Protein AF-A0A399ZEJ9-F1 (afdb_monomer)

pLDDT: mean 76.46, std 18.66, range [34.25, 94.81]

Structure (mmCIF, N/CA/C/O backbone):
data_AF-A0A399ZEJ9-F1
#
_entry.id   AF-A0A399ZEJ9-F1
#
loop_
_atom_site.group_PDB
_atom_site.id
_atom_site.type_symbol
_atom_site.label_atom_id
_atom_site.label_alt_id
_atom_site.label_comp_id
_atom_site.label_asym_id
_atom_site.label_entity_id
_atom_site.label_seq_id
_atom_site.pdbx_PDB_ins_code
_atom_site.Cartn_x
_atom_site.Cartn_y
_atom_site.Cartn_z
_atom_site.occupancy
_atom_site.B_iso_or_equiv
_atom_site.auth_seq_id
_atom_site.auth_comp_id
_atom_site.auth_asym_id
_atom_site.auth_atom_id
_atom_site.pdbx_PDB_model_num
ATOM 1 N N . MET A 1 1 ? 8.200 -12.804 -40.897 1.00 39.16 1 MET A N 1
ATOM 2 C CA . MET A 1 1 ? 7.751 -12.004 -39.734 1.00 39.16 1 MET A CA 1
ATOM 3 C C . MET A 1 1 ? 8.317 -12.652 -38.481 1.00 39.16 1 MET A C 1
ATOM 5 O O . MET A 1 1 ? 8.242 -13.875 -38.416 1.00 39.16 1 MET A O 1
ATOM 9 N N . PRO A 1 2 ? 8.940 -11.910 -37.550 1.00 34.25 2 PRO A N 1
ATOM 10 C CA . PRO A 1 2 ? 9.526 -12.513 -36.358 1.00 34.25 2 PRO A CA 1
ATOM 11 C C . PRO A 1 2 ? 8.418 -13.048 -35.446 1.00 34.25 2 PRO A C 1
ATOM 13 O O . PRO A 1 2 ? 7.500 -12.324 -35.068 1.00 34.25 2 PRO A O 1
ATOM 16 N N . THR A 1 3 ? 8.491 -14.336 -35.131 1.00 42.19 3 THR A N 1
ATOM 17 C CA . THR A 1 3 ? 7.606 -15.007 -34.180 1.00 42.19 3 THR A CA 1
ATOM 18 C C . THR A 1 3 ? 8.248 -14.919 -32.803 1.00 42.19 3 THR A C 1
ATOM 20 O O . THR A 1 3 ? 9.348 -15.427 -32.611 1.00 42.19 3 THR A O 1
ATOM 23 N N . ILE A 1 4 ? 7.578 -14.277 -31.847 1.00 43.81 4 ILE A N 1
ATOM 24 C CA . ILE A 1 4 ? 8.002 -14.300 -30.445 1.00 43.81 4 ILE A CA 1
ATOM 25 C C . ILE A 1 4 ? 7.296 -15.484 -29.787 1.00 43.81 4 ILE A C 1
ATOM 27 O O . ILE A 1 4 ? 6.072 -15.489 -29.667 1.00 43.81 4 ILE A O 1
ATOM 31 N N . ILE A 1 5 ? 8.067 -16.502 -29.406 1.00 47.72 5 ILE A N 1
ATOM 32 C CA . ILE A 1 5 ? 7.586 -17.639 -28.619 1.00 47.72 5 ILE A CA 1
ATOM 33 C C . ILE A 1 5 ? 7.962 -17.346 -27.169 1.00 47.72 5 ILE A C 1
ATOM 35 O O . ILE A 1 5 ? 9.141 -17.331 -26.829 1.00 47.72 5 ILE A O 1
ATOM 39 N N . VAL A 1 6 ? 6.967 -17.074 -26.326 1.00 47.78 6 VAL A N 1
ATOM 40 C CA . VAL A 1 6 ? 7.174 -16.963 -24.878 1.00 47.78 6 VAL A CA 1
ATOM 41 C C . VAL A 1 6 ? 7.031 -18.368 -24.301 1.00 47.78 6 VAL A C 1
ATOM 43 O O . VAL A 1 6 ? 5.930 -18.915 -24.283 1.00 47.78 6 VAL A O 1
ATOM 46 N N . ILE A 1 7 ? 8.150 -18.968 -23.897 1.00 46.25 7 ILE A N 1
ATOM 47 C CA . ILE A 1 7 ? 8.187 -20.221 -23.138 1.00 46.25 7 ILE A CA 1
ATOM 48 C C . ILE A 1 7 ? 8.584 -19.822 -21.722 1.00 46.25 7 ILE A C 1
ATOM 50 O O . ILE A 1 7 ? 9.682 -19.314 -21.524 1.00 46.25 7 ILE A O 1
ATOM 54 N N . ASP A 1 8 ? 7.664 -19.981 -20.777 1.00 45.16 8 ASP A N 1
ATOM 55 C CA . ASP A 1 8 ? 7.958 -19.867 -19.352 1.00 45.16 8 ASP A CA 1
ATOM 56 C C . ASP A 1 8 ? 8.087 -21.291 -18.805 1.00 45.16 8 ASP A C 1
ATOM 58 O O . ASP A 1 8 ? 7.106 -22.025 -18.695 1.00 45.16 8 ASP A O 1
ATOM 62 N N . ASP A 1 9 ? 9.324 -21.698 -18.560 1.00 47.22 9 ASP A N 1
ATOM 63 C CA . ASP A 1 9 ? 9.745 -22.983 -18.010 1.00 47.22 9 ASP A CA 1
ATOM 64 C C . ASP A 1 9 ? 9.747 -22.998 -16.470 1.00 47.22 9 ASP A C 1
ATOM 66 O O . ASP A 1 9 ? 10.005 -24.034 -15.861 1.00 47.22 9 ASP A O 1
ATOM 70 N N . SER A 1 10 ? 9.393 -21.881 -15.822 1.00 45.44 10 SER A N 1
ATOM 71 C CA . SER A 1 10 ? 9.299 -21.779 -14.359 1.00 45.44 10 SER A CA 1
ATOM 72 C C . SER A 1 10 ? 7.940 -22.205 -13.790 1.00 45.44 10 SER A C 1
ATOM 74 O O . SER A 1 10 ? 7.726 -22.174 -12.574 1.00 45.44 10 SER A O 1
ATOM 76 N N . ILE A 1 11 ? 7.006 -22.609 -14.656 1.00 47.06 11 ILE A N 1
ATOM 77 C CA . ILE A 1 11 ? 5.653 -22.994 -14.275 1.00 47.06 11 ILE A CA 1
ATOM 78 C C . ILE A 1 11 ? 5.443 -24.478 -14.582 1.00 47.06 11 ILE A C 1
ATOM 80 O O . ILE A 1 11 ? 5.422 -24.877 -15.741 1.00 47.06 11 ILE A O 1
ATOM 84 N N . ASP A 1 12 ? 5.150 -25.273 -13.554 1.00 44.03 12 ASP A N 1
ATOM 85 C CA . ASP A 1 12 ? 4.599 -26.641 -13.645 1.00 44.03 12 ASP A CA 1
ATOM 86 C C . ASP A 1 12 ? 3.169 -26.671 -14.250 1.00 44.03 12 ASP A C 1
ATOM 88 O O . ASP A 1 12 ? 2.312 -27.483 -13.898 1.00 44.03 12 ASP A O 1
ATOM 92 N N . LEU A 1 13 ? 2.854 -25.747 -15.159 1.00 44.19 13 LEU A N 1
ATOM 93 C CA . LEU A 1 13 ? 1.666 -25.820 -15.989 1.00 44.19 13 LEU A CA 1
ATOM 94 C C . LEU A 1 13 ? 2.072 -26.538 -17.275 1.00 44.19 13 LEU A C 1
ATOM 96 O O . LEU A 1 13 ? 2.978 -26.068 -17.963 1.00 44.19 13 LEU A O 1
ATOM 100 N N . PRO A 1 14 ? 1.408 -27.648 -17.649 1.00 43.16 14 PRO A N 1
ATOM 101 C CA . PRO A 1 14 ? 1.679 -28.285 -18.926 1.00 43.16 14 PRO A CA 1
ATOM 102 C C . PRO A 1 14 ? 1.498 -27.223 -20.009 1.00 43.16 14 PRO A C 1
ATOM 104 O O . PRO A 1 14 ? 0.416 -26.636 -20.100 1.00 43.16 14 PRO A O 1
ATOM 107 N N . VAL A 1 15 ? 2.555 -26.949 -20.781 1.00 49.31 15 VAL A N 1
ATOM 108 C CA . VAL A 1 15 ? 2.549 -25.989 -21.892 1.00 49.31 15 VAL A CA 1
ATOM 109 C C . VAL A 1 15 ? 1.442 -26.403 -22.859 1.00 49.31 15 VAL A C 1
ATOM 111 O O . VAL A 1 15 ? 1.625 -27.253 -23.726 1.00 49.31 15 VAL A O 1
ATOM 114 N N . LYS A 1 16 ? 0.242 -25.855 -22.659 1.00 47.72 16 LYS A N 1
ATOM 115 C CA . LYS A 1 16 ? -0.967 -26.247 -23.392 1.00 47.72 16 LYS A CA 1
ATOM 116 C C . LYS A 1 16 ? -1.346 -25.256 -24.481 1.00 47.72 16 LYS A C 1
ATOM 118 O O . LYS A 1 16 ? -2.275 -25.538 -25.233 1.00 47.72 16 LYS A O 1
ATOM 123 N N . GLN A 1 17 ? -0.659 -24.118 -24.610 1.00 50.28 17 GLN A N 1
ATOM 124 C CA . GLN A 1 17 ? -1.058 -23.128 -25.605 1.00 50.28 17 GLN A CA 1
ATOM 125 C C . GLN A 1 17 ? 0.110 -22.324 -26.174 1.00 50.28 17 GLN A C 1
ATOM 127 O O . GLN A 1 17 ? 0.647 -21.424 -25.540 1.00 50.28 17 GLN A O 1
ATOM 132 N N . ILE A 1 18 ? 0.459 -22.626 -27.426 1.00 55.00 18 ILE A N 1
ATOM 133 C CA . ILE A 1 18 ? 1.266 -21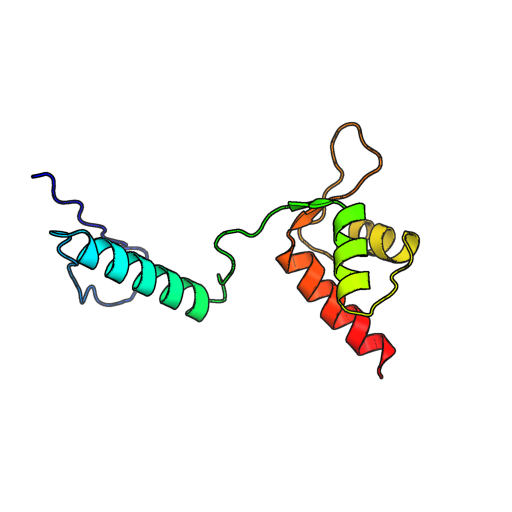.741 -28.266 1.00 55.00 18 ILE A CA 1
ATOM 134 C C . ILE A 1 18 ? 0.340 -20.619 -28.739 1.00 55.00 18 ILE A C 1
ATOM 136 O O . ILE A 1 18 ? -0.559 -20.859 -29.551 1.00 55.00 18 ILE A O 1
ATOM 140 N N . LEU A 1 19 ? 0.538 -19.397 -28.242 1.00 56.81 19 LEU A N 1
ATOM 141 C CA . LEU A 1 19 ? -0.233 -18.244 -28.698 1.00 56.81 19 LEU A CA 1
ATOM 142 C C . LEU A 1 19 ? 0.431 -17.647 -29.948 1.00 56.81 19 LEU A C 1
ATOM 144 O O . LEU A 1 19 ? 1.501 -17.048 -29.873 1.00 56.81 19 LEU A O 1
ATOM 148 N N . LYS A 1 20 ? -0.190 -17.828 -31.117 1.00 61.22 20 LYS A N 1
ATOM 149 C CA . LYS A 1 20 ? 0.261 -17.194 -32.365 1.00 61.22 20 LYS A CA 1
ATOM 150 C C . LYS A 1 20 ? -0.306 -15.779 -32.440 1.00 61.22 20 LYS A C 1
ATOM 152 O O . LYS A 1 20 ? -1.516 -15.610 -32.554 1.00 61.22 20 LYS A O 1
ATOM 157 N N . ILE A 1 21 ? 0.566 -14.777 -32.379 1.00 64.12 21 ILE A N 1
ATOM 158 C CA . ILE A 1 21 ? 0.189 -13.363 -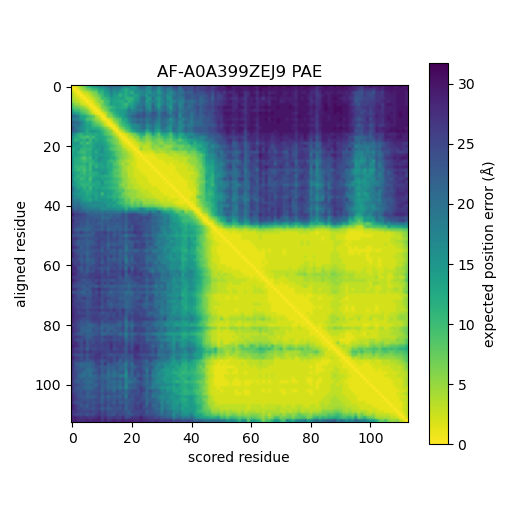32.457 1.00 64.12 21 ILE A CA 1
ATOM 159 C C . ILE A 1 21 ? 0.292 -12.920 -33.915 1.00 64.12 21 ILE A C 1
ATOM 161 O O . ILE A 1 21 ? 1.384 -12.629 -34.396 1.00 64.12 21 ILE A O 1
ATOM 165 N N . ASN A 1 22 ? -0.839 -12.883 -34.620 1.00 74.00 22 ASN A N 1
ATOM 166 C CA . ASN A 1 22 ? -0.881 -12.512 -36.040 1.00 74.00 22 ASN A CA 1
ATOM 167 C C . ASN A 1 22 ? -1.691 -11.233 -36.294 1.00 74.00 22 ASN A C 1
ATOM 169 O O . ASN A 1 22 ? -1.756 -10.753 -37.424 1.00 74.00 22 ASN A O 1
ATOM 173 N N . SER A 1 23 ? -2.328 -10.682 -35.261 1.00 74.00 23 SER A N 1
ATOM 174 C CA . SER A 1 23 ? -3.186 -9.507 -35.359 1.00 74.00 23 SER A CA 1
ATOM 175 C C . SER A 1 23 ? -3.195 -8.690 -34.064 1.00 74.00 23 SER A C 1
ATOM 177 O O . SER A 1 23 ? -2.859 -9.185 -32.987 1.00 74.00 23 SER A O 1
ATOM 179 N N . ALA A 1 24 ? -3.658 -7.439 -34.147 1.00 72.81 24 ALA A N 1
ATOM 180 C CA . ALA A 1 24 ? -3.878 -6.594 -32.969 1.00 72.81 24 ALA A CA 1
ATOM 181 C C . ALA A 1 24 ? -4.889 -7.208 -31.977 1.00 72.81 24 ALA A C 1
ATOM 183 O O . ALA A 1 24 ? -4.772 -7.026 -30.767 1.00 72.81 24 ALA A O 1
ATOM 184 N N . ASN A 1 25 ? -5.847 -7.998 -32.471 1.00 74.62 25 ASN A N 1
ATOM 185 C CA . ASN A 1 25 ? -6.786 -8.724 -31.618 1.00 74.62 25 ASN A CA 1
ATOM 186 C C . ASN A 1 25 ? -6.105 -9.834 -30.810 1.00 74.62 25 ASN A C 1
ATOM 188 O O . ASN A 1 25 ? -6.510 -10.094 -29.677 1.00 74.62 25 ASN A O 1
ATOM 192 N N . ASP A 1 26 ? -5.058 -10.461 -31.346 1.00 69.00 26 ASP A N 1
ATOM 193 C CA . ASP A 1 26 ? -4.297 -11.481 -30.617 1.00 69.00 26 ASP A CA 1
ATOM 194 C C . ASP A 1 26 ? -3.459 -10.853 -29.498 1.00 69.00 26 ASP A C 1
ATOM 196 O O . ASP A 1 26 ? -3.381 -11.412 -28.405 1.00 69.00 26 ASP A O 1
ATOM 200 N N . LEU A 1 27 ? -2.928 -9.644 -29.721 1.00 73.00 27 LEU A N 1
ATOM 201 C CA . LEU A 1 27 ? -2.279 -8.848 -28.672 1.00 73.00 27 LEU A CA 1
ATOM 202 C C . LEU A 1 27 ? -3.255 -8.493 -27.543 1.00 73.00 27 LEU A C 1
ATOM 204 O O . LEU A 1 27 ? -2.927 -8.661 -26.370 1.00 73.00 27 LEU A O 1
ATOM 208 N N . LEU A 1 28 ? -4.477 -8.068 -27.880 1.00 74.62 28 LEU A N 1
ATOM 209 C CA . LEU A 1 28 ? -5.520 -7.777 -26.888 1.00 74.62 28 LEU A CA 1
ATOM 210 C C . LEU A 1 28 ? -5.929 -9.026 -26.095 1.00 74.62 28 LEU A C 1
ATOM 212 O O . LEU A 1 28 ? -6.166 -8.949 -24.889 1.00 74.62 28 LEU A O 1
ATOM 216 N N . ARG A 1 29 ? -6.006 -10.188 -26.752 1.00 70.81 29 ARG A N 1
ATOM 217 C CA . ARG A 1 29 ? -6.285 -11.470 -26.085 1.00 70.81 29 ARG A CA 1
ATOM 218 C C . ARG A 1 29 ? -5.164 -11.859 -25.127 1.00 70.81 29 ARG A C 1
ATOM 220 O O . ARG A 1 29 ? -5.462 -12.238 -23.996 1.00 70.81 29 ARG A O 1
ATOM 227 N N . LEU A 1 30 ? -3.906 -11.705 -25.541 1.00 75.25 30 LEU A N 1
ATOM 228 C CA . LEU A 1 30 ? -2.748 -11.945 -24.681 1.00 75.25 30 LEU A CA 1
ATOM 229 C C . LEU A 1 30 ? -2.759 -11.017 -23.463 1.00 75.25 30 LEU A C 1
ATOM 231 O O . LEU A 1 30 ? -2.622 -11.483 -22.337 1.00 75.25 30 LEU A O 1
ATOM 235 N N . GLN A 1 31 ? -3.000 -9.722 -23.670 1.00 75.12 31 GLN A N 1
ATOM 236 C CA . GLN A 1 31 ? -3.088 -8.745 -22.586 1.00 75.12 31 GLN A CA 1
ATOM 237 C C . GLN A 1 31 ? -4.170 -9.124 -21.565 1.00 75.12 31 GLN A C 1
ATOM 239 O O . GLN A 1 31 ? -3.930 -9.085 -20.361 1.00 75.12 31 GLN A O 1
ATOM 244 N N . ARG A 1 32 ? -5.357 -9.533 -22.030 1.00 71.94 32 ARG A N 1
ATOM 245 C CA . ARG A 1 32 ? -6.442 -9.986 -21.146 1.00 71.94 32 ARG A CA 1
ATOM 246 C C . ARG A 1 32 ? -6.071 -11.249 -20.375 1.00 71.94 32 ARG A C 1
ATOM 248 O O . ARG A 1 32 ? -6.376 -11.324 -19.190 1.00 71.94 32 ARG A O 1
ATOM 255 N N . ALA A 1 33 ? -5.413 -12.212 -21.020 1.00 70.88 33 ALA A N 1
ATOM 256 C CA . ALA A 1 33 ? -4.971 -13.444 -20.372 1.00 70.88 33 ALA A CA 1
ATOM 257 C C . ALA A 1 33 ? -3.911 -13.173 -19.291 1.00 70.88 33 ALA A C 1
ATOM 259 O O . ALA A 1 33 ? -4.029 -13.691 -18.184 1.00 70.88 33 ALA A O 1
ATOM 260 N N . ILE A 1 34 ? -2.933 -12.307 -19.580 1.00 69.69 34 ILE A N 1
ATOM 261 C CA . ILE A 1 34 ? -1.923 -11.864 -18.609 1.00 69.6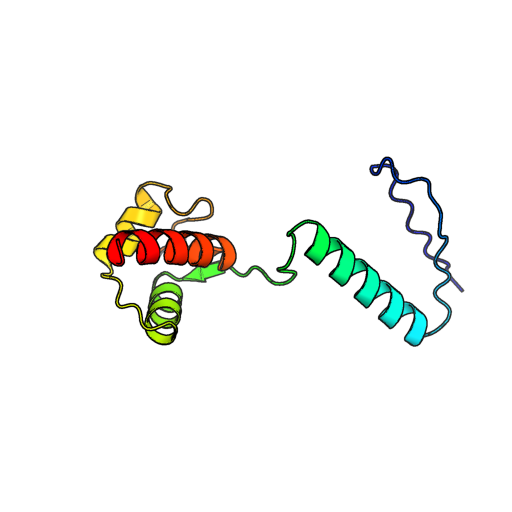9 34 ILE A CA 1
ATOM 262 C C . ILE A 1 34 ? -2.598 -11.156 -17.432 1.00 69.69 34 ILE A C 1
ATOM 264 O O . ILE A 1 34 ? -2.343 -11.510 -16.287 1.00 69.69 34 ILE A O 1
ATOM 268 N N . ASN A 1 35 ? -3.508 -10.214 -17.690 1.00 63.44 35 ASN A N 1
ATOM 269 C CA . ASN A 1 35 ? -4.217 -9.501 -16.626 1.00 63.44 35 ASN A CA 1
ATOM 270 C C . ASN A 1 35 ? -5.060 -10.445 -15.759 1.00 63.44 35 ASN A C 1
ATOM 272 O O . ASN A 1 35 ? -5.018 -10.347 -14.539 1.00 63.44 35 ASN A O 1
ATOM 276 N N . ALA A 1 36 ? -5.787 -11.386 -16.367 1.00 64.81 36 ALA A N 1
ATOM 277 C CA . ALA A 1 36 ? -6.574 -12.378 -15.635 1.00 64.81 36 ALA A CA 1
ATOM 278 C C . ALA A 1 36 ? -5.690 -13.299 -14.781 1.00 64.81 36 ALA A C 1
ATOM 280 O O . ALA A 1 36 ? -6.051 -13.641 -13.657 1.00 64.81 36 ALA A O 1
ATOM 281 N N . TYR A 1 37 ? -4.518 -13.674 -15.291 1.00 65.88 37 TYR A N 1
ATOM 282 C CA . TYR A 1 37 ? -3.544 -14.475 -14.558 1.00 65.88 37 TYR A CA 1
ATOM 283 C C . TYR A 1 37 ? -2.927 -13.712 -13.379 1.00 65.88 37 TYR A C 1
ATOM 285 O O . TYR A 1 37 ? -2.845 -14.245 -12.271 1.00 65.88 37 TYR A O 1
ATOM 293 N N . LEU A 1 38 ? -2.542 -12.451 -13.593 1.00 58.88 38 LEU A N 1
ATOM 294 C CA . LEU A 1 38 ? -2.044 -11.572 -12.536 1.00 58.88 38 LEU A CA 1
ATOM 295 C C . LEU A 1 38 ? -3.111 -11.362 -11.452 1.00 58.88 38 LEU A C 1
ATOM 297 O O . LEU A 1 38 ? -2.816 -11.538 -10.271 1.00 58.88 38 LEU A O 1
ATOM 301 N N . HIS A 1 39 ? -4.361 -11.109 -11.846 1.00 58.03 39 HIS A N 1
ATOM 302 C CA . HIS A 1 39 ? -5.503 -11.004 -10.935 1.00 58.03 39 HIS A CA 1
ATOM 303 C C . HIS A 1 39 ? -5.713 -12.298 -10.132 1.00 58.03 39 HIS A C 1
ATOM 305 O O . HIS A 1 39 ? -5.864 -12.263 -8.911 1.00 58.03 39 HIS A O 1
ATOM 311 N N . ALA A 1 40 ? -5.677 -13.466 -10.785 1.00 56.19 40 ALA A N 1
ATOM 312 C CA . ALA A 1 40 ? -5.855 -14.768 -10.134 1.00 56.19 40 ALA A CA 1
ATOM 313 C C . ALA A 1 40 ? -4.750 -15.100 -9.113 1.00 56.19 40 ALA A C 1
ATOM 315 O O . ALA A 1 40 ? -4.996 -15.839 -8.162 1.00 56.19 40 ALA A O 1
ATOM 316 N N . ARG A 1 41 ? -3.544 -14.544 -9.279 1.00 57.38 41 ARG A N 1
ATOM 317 C CA . ARG A 1 41 ? -2.423 -14.694 -8.335 1.00 57.38 41 ARG A CA 1
ATOM 318 C C . ARG A 1 41 ? -2.331 -13.576 -7.291 1.00 57.38 41 ARG A C 1
ATOM 320 O O . ARG A 1 41 ? -1.364 -13.537 -6.536 1.00 57.38 41 ARG A O 1
ATOM 327 N N . GLY A 1 42 ? -3.300 -12.660 -7.242 1.00 48.78 42 GLY A N 1
ATOM 328 C CA . GLY A 1 42 ? -3.250 -11.497 -6.350 1.00 48.78 42 GLY A CA 1
ATOM 329 C C . GLY A 1 42 ? -2.178 -10.469 -6.735 1.00 48.78 42 GLY A C 1
ATOM 330 O O . GLY A 1 42 ? -1.929 -9.532 -5.980 1.00 48.78 42 GLY A O 1
ATOM 331 N N . ALA A 1 43 ? -1.575 -10.598 -7.921 1.00 51.59 43 ALA A N 1
ATOM 332 C CA . ALA A 1 43 ? -0.675 -9.622 -8.535 1.00 51.59 43 ALA A CA 1
ATOM 333 C C . ALA A 1 43 ? -1.471 -8.512 -9.248 1.00 51.59 43 ALA A C 1
ATOM 335 O O . ALA A 1 43 ? -1.100 -8.025 -10.313 1.00 51.59 43 ALA A O 1
ATOM 336 N N . ASP A 1 44 ? -2.597 -8.120 -8.661 1.00 48.62 44 ASP A N 1
ATOM 337 C CA . ASP A 1 44 ? -3.647 -7.344 -9.310 1.00 48.62 44 ASP A CA 1
ATOM 338 C C . ASP A 1 44 ? -3.355 -5.839 -9.398 1.00 48.62 44 ASP A C 1
ATOM 340 O O . ASP A 1 44 ? -4.253 -5.007 -9.487 1.00 48.62 44 ASP A O 1
ATOM 344 N N . LYS A 1 45 ? -2.081 -5.442 -9.363 1.00 56.03 45 LYS A N 1
ATOM 345 C CA . LYS A 1 45 ? -1.706 -4.045 -9.589 1.00 56.03 45 LYS A CA 1
ATOM 346 C C . LYS A 1 45 ? -0.541 -3.951 -10.560 1.00 56.03 45 LYS A C 1
ATOM 348 O O . LYS A 1 45 ? 0.587 -3.716 -10.133 1.00 56.03 45 LYS A O 1
ATOM 353 N N . PRO A 1 46 ? -0.812 -4.025 -11.876 1.00 48.94 46 PRO A N 1
ATOM 354 C CA . PRO A 1 46 ? 0.193 -3.721 -12.892 1.00 48.94 46 PRO A CA 1
ATOM 355 C C . PRO A 1 46 ? 0.724 -2.272 -12.827 1.00 48.94 46 PRO A C 1
ATOM 357 O O . PRO A 1 46 ? 1.631 -1.940 -13.575 1.00 48.94 46 PRO A O 1
ATOM 360 N N . ASN A 1 47 ? 0.223 -1.427 -11.912 1.00 59.25 47 ASN A N 1
ATOM 361 C CA . ASN A 1 47 ? 0.704 -0.071 -11.634 1.00 59.25 47 ASN A CA 1
ATOM 362 C C . ASN A 1 47 ? 0.781 0.213 -10.122 1.00 59.25 47 ASN A C 1
ATOM 364 O O . ASN A 1 47 ? 0.260 1.227 -9.652 1.00 59.25 47 ASN A O 1
ATOM 368 N N . ASP A 1 48 ? 1.368 -0.685 -9.327 1.00 75.25 48 ASP A N 1
ATOM 369 C CA . ASP A 1 48 ? 1.609 -0.378 -7.914 1.00 75.25 48 ASP A CA 1
ATOM 370 C C . ASP A 1 48 ? 2.683 0.713 -7.799 1.00 75.25 48 ASP A C 1
ATOM 372 O O . ASP A 1 48 ? 3.886 0.470 -7.900 1.00 75.25 48 ASP A O 1
ATOM 376 N N . ARG A 1 49 ? 2.225 1.959 -7.686 1.00 88.94 49 ARG A N 1
ATOM 377 C CA . ARG A 1 49 ? 3.084 3.138 -7.614 1.00 88.94 49 ARG A CA 1
ATOM 378 C C . ARG A 1 49 ? 3.437 3.450 -6.167 1.00 88.94 49 ARG A C 1
ATOM 380 O O . ARG A 1 49 ? 2.661 3.198 -5.244 1.00 88.94 49 ARG A O 1
ATOM 387 N N . TYR A 1 50 ? 4.591 4.080 -5.979 1.00 91.56 50 TYR A N 1
ATOM 388 C CA . TYR A 1 50 ? 4.897 4.719 -4.709 1.00 91.56 50 TYR A CA 1
ATOM 389 C C . TYR A 1 50 ? 4.028 5.966 -4.532 1.00 91.56 50 TYR A C 1
ATOM 391 O O . TYR A 1 50 ? 3.942 6.807 -5.426 1.00 91.56 50 TYR A O 1
ATOM 399 N N . ILE A 1 51 ? 3.407 6.083 -3.363 1.00 93.31 51 ILE A N 1
ATOM 400 C CA . ILE A 1 51 ? 2.668 7.266 -2.926 1.00 93.31 51 ILE A CA 1
ATOM 401 C C . ILE A 1 51 ? 3.373 7.899 -1.734 1.00 93.31 51 ILE A C 1
ATOM 403 O O . ILE A 1 51 ? 3.857 7.215 -0.829 1.00 93.31 51 ILE A O 1
ATOM 407 N N . SER A 1 52 ? 3.414 9.228 -1.708 1.00 93.94 52 SER A N 1
ATOM 408 C CA . SER A 1 52 ? 3.956 9.963 -0.567 1.00 93.94 52 SER A CA 1
ATOM 409 C C . SER A 1 52 ? 3.023 9.895 0.651 1.00 93.94 52 SER A C 1
ATOM 411 O O . SER A 1 52 ? 1.816 9.683 0.542 1.00 93.94 52 SER A O 1
ATOM 413 N N . SER A 1 53 ? 3.546 10.175 1.845 1.00 93.12 53 SER A N 1
ATOM 414 C CA . SER A 1 53 ? 2.755 10.281 3.081 1.00 93.12 53 SER A CA 1
ATOM 415 C C . SER A 1 53 ? 1.693 11.391 3.050 1.00 93.12 53 SER A C 1
ATOM 417 O O . SER A 1 53 ? 0.789 11.418 3.889 1.00 93.12 53 SER A O 1
ATOM 419 N N . VAL A 1 54 ? 1.796 12.332 2.106 1.00 92.44 54 VAL A N 1
ATOM 420 C CA . VAL A 1 54 ? 0.770 13.348 1.850 1.00 92.44 54 VAL A CA 1
ATOM 421 C C . VAL A 1 54 ? -0.372 12.740 1.039 1.00 92.44 54 VAL A C 1
ATOM 423 O O . VAL A 1 54 ? -1.514 12.806 1.488 1.00 92.44 54 VAL A O 1
ATOM 426 N N . GLU A 1 55 ? -0.056 12.090 -0.082 1.00 93.31 55 GLU A N 1
ATOM 427 C CA . GLU A 1 55 ? -1.034 11.396 -0.934 1.00 93.31 55 GLU A CA 1
ATOM 428 C C . GLU A 1 55 ? -1.768 10.291 -0.175 1.00 93.31 55 GLU A C 1
ATOM 430 O O . GLU A 1 55 ? -2.992 10.231 -0.211 1.00 93.31 55 GLU A O 1
ATOM 435 N N . ALA A 1 56 ? -1.054 9.481 0.610 1.00 94.44 56 ALA A N 1
ATOM 436 C CA . ALA A 1 56 ? -1.650 8.438 1.444 1.00 94.44 56 ALA A CA 1
ATOM 437 C C . ALA A 1 56 ? -2.756 8.985 2.370 1.00 94.44 56 ALA A C 1
ATOM 439 O O . ALA A 1 56 ? -3.824 8.391 2.509 1.00 94.44 56 ALA A O 1
ATOM 440 N N . ARG A 1 57 ? -2.553 10.170 2.965 1.00 94.81 57 ARG A N 1
ATOM 441 C CA . ARG A 1 57 ? -3.585 10.818 3.795 1.00 94.81 57 ARG A CA 1
ATOM 442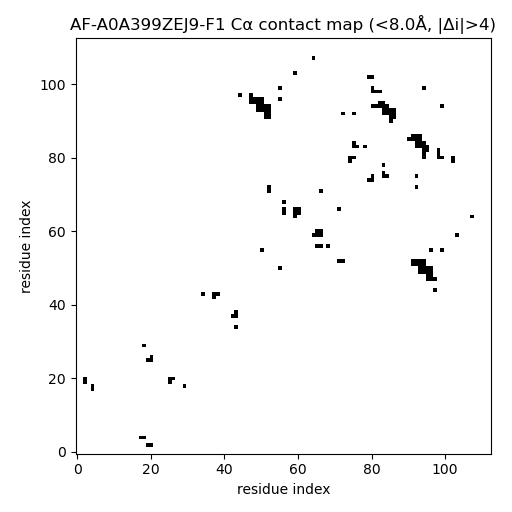 C C . ARG A 1 57 ? -4.748 11.368 2.974 1.00 94.81 57 ARG A C 1
ATOM 444 O O . ARG A 1 57 ? -5.870 11.366 3.469 1.00 94.81 57 ARG A O 1
ATOM 451 N N . GLN A 1 58 ? -4.506 11.842 1.754 1.00 94.25 58 GLN A N 1
ATOM 452 C CA . GLN A 1 58 ? -5.580 12.263 0.849 1.00 94.25 58 GLN A CA 1
ATOM 453 C C . GLN A 1 58 ? -6.448 11.066 0.441 1.00 94.25 58 GLN A C 1
ATOM 455 O O . GLN A 1 58 ? -7.669 11.159 0.517 1.00 94.25 58 GLN A O 1
ATOM 460 N N . ILE A 1 59 ? -5.827 9.928 0.118 1.00 93.19 59 ILE A N 1
ATOM 461 C CA . ILE A 1 59 ? -6.517 8.667 -0.195 1.00 93.19 59 ILE A CA 1
ATOM 462 C C . ILE A 1 59 ? -7.353 8.193 1.000 1.00 93.19 59 ILE A C 1
ATOM 464 O O . ILE A 1 59 ? -8.526 7.853 0.842 1.00 93.19 59 ILE A O 1
ATOM 468 N N . ALA A 1 60 ? -6.792 8.230 2.214 1.00 93.56 60 ALA A N 1
ATOM 469 C CA . ALA A 1 60 ? -7.534 7.892 3.427 1.00 93.56 60 ALA A CA 1
ATOM 470 C C . ALA A 1 60 ? -8.770 8.781 3.624 1.00 93.56 60 ALA A C 1
ATOM 472 O O . ALA A 1 60 ? -9.860 8.265 3.866 1.00 93.56 60 ALA A O 1
ATOM 473 N N . ARG A 1 61 ? -8.614 10.102 3.457 1.00 93.38 61 ARG A N 1
ATOM 474 C CA . ARG A 1 61 ? -9.717 11.069 3.567 1.00 93.38 61 ARG A CA 1
ATOM 475 C C . ARG A 1 61 ? -10.799 10.829 2.521 1.00 93.38 61 ARG A C 1
ATOM 477 O O . ARG A 1 61 ? -11.973 10.846 2.869 1.00 93.38 61 ARG A O 1
ATOM 484 N N . ALA A 1 62 ? -10.413 10.556 1.274 1.00 90.06 62 ALA A N 1
ATOM 485 C CA . ALA A 1 62 ? -11.349 10.196 0.207 1.00 90.06 62 ALA A CA 1
ATOM 486 C C . ALA A 1 62 ? -12.125 8.903 0.523 1.00 90.06 62 ALA A C 1
ATOM 488 O O . ALA A 1 62 ? -13.273 8.757 0.123 1.00 90.06 62 ALA A O 1
ATOM 489 N N . SER A 1 63 ? -11.522 8.004 1.304 1.00 86.38 63 SER A N 1
ATOM 490 C CA . SER A 1 63 ? -12.144 6.765 1.790 1.00 86.38 63 SER A CA 1
ATOM 491 C C . SER A 1 63 ? -12.956 6.950 3.084 1.00 86.38 63 SER A C 1
ATOM 493 O O . SER A 1 63 ? -13.388 5.967 3.682 1.00 86.38 63 SER A O 1
ATOM 495 N N . GLY A 1 64 ? -13.146 8.190 3.551 1.00 90.62 64 GLY A N 1
ATOM 496 C CA . GLY A 1 64 ? -13.903 8.509 4.766 1.00 90.62 64 GLY A CA 1
ATOM 497 C C . GLY A 1 64 ? -13.130 8.331 6.077 1.00 90.62 64 GLY A C 1
ATOM 498 O O . GLY A 1 64 ? -13.732 8.365 7.148 1.00 90.62 64 GLY A O 1
ATOM 499 N N . TYR A 1 65 ? -11.807 8.151 6.024 1.00 90.44 65 TYR A N 1
ATOM 500 C CA . TYR A 1 65 ? -10.965 7.987 7.208 1.00 90.44 65 TYR A CA 1
ATOM 501 C C . TYR A 1 65 ? -10.066 9.197 7.444 1.00 90.44 65 TYR A C 1
ATOM 503 O O . TYR A 1 65 ? -9.275 9.594 6.585 1.00 90.44 65 TYR A O 1
ATOM 511 N N . GLU A 1 66 ? -10.099 9.733 8.662 1.00 91.44 66 GLU A N 1
ATOM 512 C CA . GLU A 1 66 ? -9.136 10.740 9.093 1.00 91.44 66 GLU A CA 1
ATOM 513 C C . GLU A 1 66 ? -8.000 10.102 9.899 1.00 91.44 66 GLU A C 1
ATOM 515 O O . GLU A 1 66 ? -8.182 9.619 11.017 1.00 91.44 66 GLU A O 1
ATOM 520 N N . ILE A 1 67 ? -6.801 10.085 9.309 1.00 91.00 67 ILE A N 1
ATOM 521 C CA . ILE A 1 67 ? -5.606 9.493 9.917 1.00 91.00 67 ILE A CA 1
ATOM 522 C C . ILE A 1 67 ? -4.672 10.611 10.387 1.00 91.00 67 ILE A C 1
ATOM 524 O O . ILE A 1 67 ? -4.168 11.375 9.553 1.00 91.00 67 ILE A O 1
ATOM 528 N N . PRO A 1 68 ? -4.358 10.688 11.693 1.00 91.88 68 PRO A N 1
ATOM 529 C CA . PRO A 1 68 ? -3.352 11.614 12.188 1.00 91.88 68 PRO A CA 1
ATOM 530 C C . PRO A 1 68 ? -1.989 11.366 11.532 1.00 91.88 68 PRO A C 1
ATOM 532 O O . PRO A 1 68 ? -1.545 10.225 11.380 1.00 91.88 68 PRO A O 1
ATOM 535 N N . THR A 1 69 ? -1.272 12.441 11.193 1.00 90.56 69 THR A N 1
ATOM 536 C CA . THR A 1 69 ? 0.072 12.355 10.590 1.00 90.56 69 THR A CA 1
ATOM 537 C C . THR A 1 69 ? 1.023 11.509 11.435 1.00 90.56 69 THR A C 1
ATOM 539 O O . THR A 1 69 ? 1.783 10.706 10.899 1.00 90.56 69 THR A O 1
ATOM 542 N N . THR A 1 70 ? 0.958 11.653 12.760 1.00 93.12 70 THR A N 1
ATOM 543 C CA . THR A 1 70 ? 1.769 10.890 13.715 1.00 93.12 70 THR A CA 1
ATOM 544 C C . THR A 1 70 ? 1.489 9.392 13.632 1.00 93.12 70 THR A C 1
ATOM 546 O O . THR A 1 70 ? 2.427 8.600 13.640 1.00 93.12 70 THR A O 1
ATOM 549 N N . THR A 1 71 ? 0.224 8.988 13.481 1.00 94.44 71 THR A N 1
ATOM 550 C CA . THR A 1 71 ? -0.180 7.585 13.320 1.00 94.44 71 THR A CA 1
ATOM 551 C C . THR A 1 71 ? 0.413 6.979 12.054 1.00 94.44 71 THR A C 1
ATOM 553 O O . THR A 1 71 ? 1.019 5.910 12.124 1.00 94.44 71 THR A O 1
ATOM 556 N N . LEU A 1 72 ? 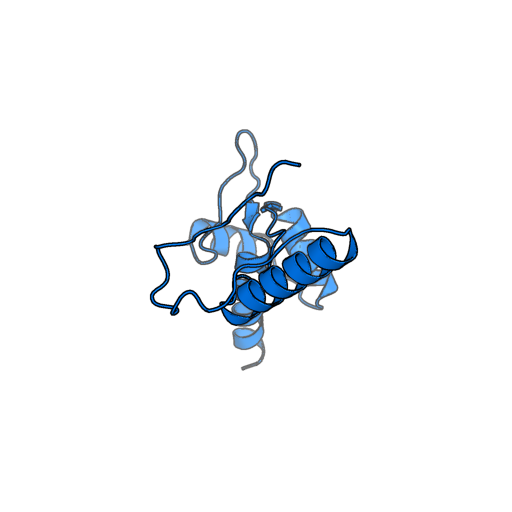0.297 7.675 10.920 1.00 94.19 72 LEU A N 1
ATOM 557 C CA . LEU A 1 72 ? 0.836 7.196 9.648 1.00 94.19 72 LEU A CA 1
ATOM 558 C C . LEU A 1 72 ? 2.372 7.123 9.670 1.00 94.19 72 LEU A C 1
ATOM 560 O O . LEU A 1 72 ? 2.956 6.111 9.295 1.00 94.19 72 LEU A O 1
ATOM 564 N N . VAL A 1 73 ? 3.041 8.163 10.173 1.00 94.19 73 VAL A N 1
ATOM 565 C CA . VAL A 1 73 ? 4.509 8.182 10.285 1.00 94.19 73 VAL A CA 1
ATOM 566 C C . VAL A 1 73 ? 5.014 7.092 11.232 1.00 94.19 73 VAL A C 1
ATOM 568 O O . VAL A 1 73 ? 6.017 6.447 10.938 1.00 94.19 73 VAL A O 1
ATOM 571 N N . ASN A 1 74 ? 4.323 6.841 12.346 1.00 94.75 74 ASN A N 1
ATOM 572 C CA . ASN A 1 74 ? 4.674 5.746 13.249 1.00 94.75 74 ASN A CA 1
ATOM 573 C C . ASN A 1 74 ? 4.460 4.377 12.598 1.00 94.75 74 ASN A C 1
ATOM 575 O O . ASN A 1 74 ? 5.261 3.476 12.831 1.00 94.75 74 ASN A O 1
ATOM 579 N N . ALA A 1 75 ? 3.424 4.213 11.770 1.00 93.88 75 ALA A N 1
ATOM 580 C CA . ALA A 1 75 ? 3.218 2.984 11.010 1.00 93.88 75 ALA A CA 1
ATOM 581 C C . ALA A 1 75 ? 4.368 2.721 10.028 1.00 93.88 75 ALA A C 1
ATOM 583 O O . ALA A 1 75 ? 4.859 1.594 9.974 1.00 93.88 75 ALA A O 1
ATOM 584 N N . TYR A 1 76 ? 4.851 3.759 9.338 1.00 94.06 76 TYR A N 1
ATOM 585 C CA . TYR A 1 76 ? 6.032 3.661 8.480 1.00 94.06 76 TYR A CA 1
ATOM 586 C C . TYR A 1 76 ? 7.301 3.314 9.267 1.00 94.06 76 TYR A C 1
ATOM 588 O O . TYR A 1 76 ? 7.984 2.351 8.936 1.00 94.06 76 TYR A O 1
ATOM 596 N N . LYS A 1 77 ? 7.587 4.035 10.360 1.00 92.94 77 LYS A N 1
ATOM 597 C CA . LYS A 1 77 ? 8.783 3.801 11.190 1.00 92.94 77 LYS A CA 1
ATOM 598 C C . LYS A 1 77 ? 8.826 2.412 11.829 1.00 92.94 77 LYS A C 1
ATOM 600 O O . LYS A 1 77 ? 9.906 1.869 12.013 1.00 92.94 77 LYS A O 1
ATOM 605 N N . ARG A 1 78 ? 7.669 1.863 12.208 1.00 92.94 78 ARG A N 1
ATOM 606 C CA . ARG A 1 78 ? 7.557 0.547 12.859 1.00 92.94 78 ARG A CA 1
ATOM 607 C C . ARG A 1 78 ? 7.498 -0.621 11.868 1.00 92.94 78 ARG A C 1
ATOM 609 O O . ARG A 1 78 ? 7.339 -1.750 12.308 1.00 92.94 78 ARG A O 1
ATOM 616 N N . GLY A 1 79 ? 7.570 -0.364 10.559 1.00 89.44 79 GLY A N 1
ATOM 617 C CA . GLY A 1 79 ? 7.488 -1.417 9.541 1.00 89.44 79 GLY A CA 1
ATOM 618 C C . GLY A 1 79 ? 6.097 -2.044 9.392 1.00 89.44 79 GLY A C 1
ATOM 619 O O . GLY A 1 79 ? 5.962 -3.101 8.786 1.00 89.44 79 GLY A O 1
ATOM 620 N N . ASN A 1 80 ? 5.037 -1.400 9.899 1.00 91.31 80 ASN A N 1
ATOM 621 C CA . ASN A 1 80 ? 3.662 -1.905 9.758 1.00 91.31 80 ASN A CA 1
ATOM 622 C C . ASN A 1 80 ? 3.149 -1.824 8.308 1.00 91.31 80 ASN A C 1
ATOM 624 O O . ASN A 1 80 ? 2.158 -2.470 7.962 1.00 91.31 80 ASN A O 1
ATOM 628 N N . ILE A 1 81 ? 3.813 -1.008 7.486 1.00 92.19 81 ILE A N 1
ATOM 629 C CA . ILE A 1 81 ? 3.641 -0.913 6.038 1.00 92.19 81 ILE A CA 1
ATOM 630 C C . ILE A 1 81 ? 4.964 -1.392 5.430 1.00 92.19 81 ILE A C 1
ATOM 632 O O . ILE A 1 81 ? 5.960 -0.675 5.487 1.00 92.19 81 ILE A O 1
ATOM 636 N N . ALA A 1 82 ? 4.987 -2.616 4.899 1.00 82.25 82 ALA A N 1
ATOM 637 C CA . ALA A 1 82 ? 6.226 -3.341 4.587 1.00 82.25 82 ALA A CA 1
ATOM 638 C C . ALA A 1 82 ? 7.122 -2.641 3.549 1.00 82.25 82 ALA A C 1
ATOM 640 O O . ALA A 1 82 ? 8.342 -2.736 3.601 1.00 82.25 82 ALA A O 1
ATOM 641 N N . THR A 1 83 ? 6.521 -1.903 2.620 1.00 90.81 83 THR A N 1
ATOM 642 C CA . THR A 1 83 ? 7.220 -1.249 1.503 1.00 90.81 83 THR A CA 1
ATOM 643 C C . THR A 1 83 ? 7.608 0.197 1.818 1.00 90.81 83 THR A C 1
ATOM 645 O O . THR A 1 83 ? 7.878 0.980 0.906 1.00 90.81 83 THR A O 1
ATOM 648 N N . ALA A 1 84 ? 7.498 0.607 3.081 1.00 92.44 84 ALA A N 1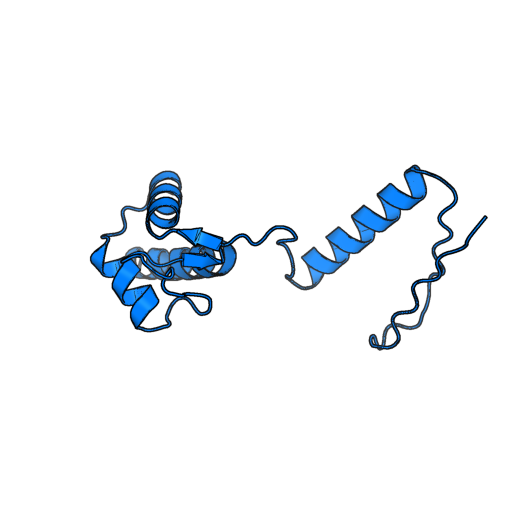
ATOM 649 C CA . ALA A 1 84 ? 7.717 1.981 3.489 1.00 92.44 84 ALA A CA 1
ATOM 650 C C . ALA A 1 84 ? 9.199 2.348 3.443 1.00 92.44 84 ALA A C 1
ATOM 652 O O . ALA A 1 84 ? 10.042 1.654 4.007 1.00 92.44 84 ALA A O 1
ATOM 653 N N . ARG A 1 85 ? 9.512 3.490 2.836 1.00 92.69 85 ARG A N 1
ATOM 654 C CA . ARG A 1 85 ? 10.857 4.065 2.827 1.00 92.69 85 ARG A CA 1
ATOM 655 C C . ARG A 1 85 ? 10.810 5.577 2.990 1.00 92.69 85 ARG A C 1
ATOM 657 O O . ARG A 1 85 ? 9.804 6.227 2.708 1.00 92.69 85 ARG A O 1
ATOM 664 N N . LYS A 1 86 ? 11.905 6.146 3.486 1.00 92.62 86 LYS A N 1
ATOM 665 C CA . LYS A 1 86 ? 12.062 7.597 3.601 1.00 92.62 86 LYS A CA 1
ATOM 666 C C . LYS A 1 86 ? 12.573 8.153 2.272 1.00 92.62 86 LYS A C 1
ATOM 668 O O . LYS A 1 86 ? 13.506 7.596 1.701 1.00 92.62 86 LYS A O 1
ATOM 673 N N . ILE A 1 87 ? 11.982 9.248 1.799 1.00 90.12 87 ILE A N 1
ATOM 674 C CA . ILE A 1 87 ? 12.417 9.919 0.568 1.00 90.12 87 ILE A CA 1
ATOM 675 C C . ILE A 1 87 ? 13.764 10.604 0.834 1.00 90.12 87 ILE A C 1
ATOM 677 O O . ILE A 1 87 ? 13.894 11.375 1.790 1.00 90.12 87 ILE A O 1
ATOM 681 N N . ALA A 1 88 ? 14.765 10.333 -0.007 1.00 86.50 88 ALA A N 1
ATOM 682 C CA . ALA A 1 88 ? 16.091 10.938 0.108 1.00 86.50 88 ALA A CA 1
ATOM 683 C C . ALA A 1 88 ? 16.004 12.474 0.033 1.00 86.50 88 ALA A C 1
ATOM 685 O O . ALA A 1 88 ? 15.281 13.025 -0.794 1.00 86.50 88 ALA A O 1
ATOM 686 N N . GLY A 1 89 ? 16.702 13.172 0.933 1.00 84.81 89 GLY A N 1
ATOM 687 C CA . GLY A 1 89 ? 16.661 14.639 1.004 1.00 84.81 89 GLY A CA 1
ATOM 688 C C . GLY A 1 89 ? 15.340 15.229 1.521 1.00 84.81 89 GLY A C 1
ATOM 689 O O . GLY A 1 89 ? 15.156 16.441 1.474 1.00 84.81 89 GLY A O 1
ATOM 690 N N . SER A 1 90 ? 14.415 14.408 2.035 1.00 85.12 90 SER A N 1
ATOM 691 C CA . SER A 1 90 ? 13.123 14.862 2.558 1.00 85.12 90 SER A CA 1
ATOM 692 C C . SER A 1 90 ? 12.818 14.282 3.939 1.00 85.12 90 SER A C 1
ATOM 694 O O . SER A 1 90 ? 13.286 13.210 4.317 1.00 85.12 90 SER A O 1
ATOM 696 N N . ASN A 1 91 ? 11.959 14.963 4.704 1.00 85.00 91 ASN A N 1
ATOM 697 C CA . ASN A 1 91 ? 11.379 14.400 5.928 1.00 85.00 91 ASN A CA 1
ATOM 698 C C . ASN A 1 91 ? 10.100 13.576 5.665 1.00 85.00 91 A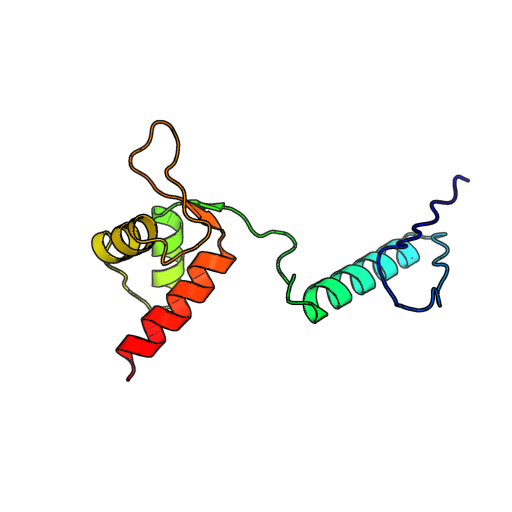SN A C 1
ATOM 700 O O . ASN A 1 91 ? 9.347 13.262 6.588 1.00 85.00 91 ASN A O 1
ATOM 704 N N . ARG A 1 92 ? 9.823 13.261 4.396 1.00 88.31 92 ARG A N 1
ATOM 705 C CA . ARG A 1 92 ? 8.637 12.524 3.957 1.00 88.31 92 ARG A CA 1
ATOM 706 C C . ARG A 1 92 ? 8.928 11.034 3.796 1.00 88.31 92 ARG A C 1
ATOM 708 O O . ARG A 1 92 ? 10.062 10.616 3.574 1.00 88.31 92 ARG A O 1
ATOM 715 N N . TRP A 1 93 ? 7.863 10.256 3.916 1.00 94.19 93 TRP A N 1
ATOM 716 C CA . TRP A 1 93 ? 7.856 8.813 3.709 1.00 94.19 93 TRP A CA 1
ATOM 717 C C . TRP A 1 93 ? 7.048 8.497 2.463 1.00 94.19 93 TRP A C 1
ATOM 719 O O . TRP A 1 93 ? 6.129 9.244 2.128 1.00 94.19 93 TRP A O 1
ATOM 729 N N . GLU A 1 94 ? 7.371 7.389 1.824 1.00 94.38 94 GLU A N 1
ATOM 730 C CA . GLU A 1 94 ? 6.604 6.818 0.730 1.00 94.38 94 GLU A CA 1
ATOM 731 C C . GLU A 1 94 ? 6.461 5.312 0.911 1.00 94.38 94 GLU A C 1
ATOM 733 O O . GLU A 1 94 ? 7.282 4.665 1.562 1.00 94.38 94 GLU A O 1
ATOM 738 N N . SER A 1 95 ? 5.406 4.756 0.339 1.00 93.75 95 SER A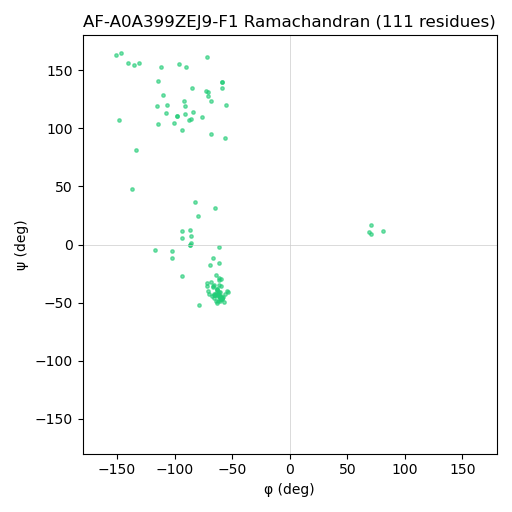 N 1
ATOM 739 C CA . SER A 1 95 ? 5.166 3.317 0.287 1.00 93.75 95 SER A CA 1
ATOM 740 C C . SER A 1 95 ? 4.462 2.967 -1.011 1.00 93.75 95 SER A C 1
ATOM 742 O O . SER A 1 95 ? 3.884 3.848 -1.645 1.00 93.75 95 SER A O 1
ATOM 744 N N . LEU A 1 96 ? 4.449 1.686 -1.371 1.00 92.75 96 LEU A N 1
ATOM 745 C CA . LEU A 1 96 ? 3.531 1.204 -2.390 1.00 92.75 96 LEU A CA 1
ATOM 746 C C . LEU A 1 96 ? 2.086 1.473 -1.961 1.00 92.75 96 LEU A C 1
ATOM 748 O O . LEU A 1 96 ? 1.729 1.346 -0.781 1.00 92.75 96 LEU A O 1
ATOM 752 N N . GLU A 1 97 ? 1.269 1.875 -2.928 1.00 91.94 97 GLU A N 1
ATOM 753 C CA . GLU A 1 97 ? -0.145 2.169 -2.728 1.00 91.94 97 GLU A CA 1
ATOM 754 C C . GLU A 1 97 ? -0.896 0.931 -2.219 1.00 91.94 97 GLU A C 1
ATOM 756 O O . GLU A 1 97 ? -1.703 1.032 -1.294 1.00 91.94 97 GLU A O 1
ATOM 761 N N . SER A 1 98 ? -0.586 -0.258 -2.751 1.00 90.06 98 SER A N 1
ATOM 762 C CA . SER A 1 98 ? -1.153 -1.530 -2.284 1.00 90.06 98 SER A CA 1
ATOM 763 C C . SER A 1 98 ? -0.905 -1.786 -0.793 1.00 90.06 98 SER A C 1
ATOM 765 O O . SER A 1 98 ? -1.845 -2.064 -0.048 1.00 90.06 98 SER A O 1
ATOM 767 N N . ALA A 1 99 ? 0.341 -1.636 -0.340 1.00 90.56 99 ALA A N 1
ATOM 768 C CA . ALA A 1 99 ? 0.742 -1.896 1.035 1.00 90.56 99 ALA A CA 1
ATOM 769 C C . ALA A 1 99 ? 0.104 -0.894 2.004 1.00 90.56 99 ALA A C 1
ATOM 771 O O . ALA A 1 99 ? -0.287 -1.260 3.116 1.00 90.56 99 ALA A O 1
ATOM 772 N N . PHE A 1 100 ? -0.032 0.366 1.577 1.00 94.62 100 PHE A N 1
ATOM 773 C CA . PHE A 1 100 ? -0.758 1.377 2.337 1.00 94.62 100 PHE A CA 1
ATOM 774 C C . PHE A 1 100 ? -2.242 1.022 2.477 1.00 94.62 100 PHE A C 1
ATOM 776 O O . PHE A 1 100 ? -2.753 1.044 3.594 1.00 94.62 100 PHE A O 1
ATOM 783 N N . LEU A 1 101 ? -2.919 0.654 1.385 1.00 92.38 101 LEU A N 1
ATOM 784 C CA . LEU A 1 101 ? -4.341 0.293 1.409 1.00 92.38 101 LEU A CA 1
ATOM 785 C C . LEU A 1 101 ? -4.603 -0.942 2.285 1.00 92.38 101 LEU A C 1
ATOM 787 O O . LEU A 1 101 ? -5.464 -0.900 3.158 1.00 92.38 101 LEU A O 1
ATOM 791 N N . GLN A 1 102 ? -3.779 -1.989 2.169 1.00 90.88 102 GLN A N 1
ATOM 792 C CA . GLN A 1 102 ? -3.865 -3.168 3.045 1.00 90.88 102 GLN A CA 1
ATOM 793 C C . GLN A 1 102 ? -3.668 -2.823 4.529 1.00 90.88 102 GLN A C 1
ATOM 795 O O . GLN A 1 102 ? -4.247 -3.441 5.427 1.00 90.88 102 GLN A O 1
ATOM 800 N N . TRP A 1 103 ? -2.792 -1.864 4.830 1.00 94.75 103 TRP A N 1
ATOM 801 C CA . TRP A 1 103 ? -2.630 -1.373 6.193 1.00 94.75 103 TRP A CA 1
ATOM 802 C C . TRP A 1 103 ? -3.831 -0.535 6.645 1.00 94.75 103 TRP A C 1
ATOM 804 O O . TRP A 1 103 ? -4.267 -0.691 7.788 1.00 94.75 103 TRP A O 1
ATOM 814 N N . LEU A 1 104 ? -4.376 0.311 5.767 1.00 94.00 104 LEU A N 1
ATOM 815 C CA . LEU A 1 104 ? -5.537 1.153 6.035 1.00 94.00 104 LEU A CA 1
ATOM 816 C C . LEU A 1 104 ? -6.761 0.309 6.393 1.00 94.00 104 LEU A C 1
ATOM 818 O O . LEU A 1 104 ? -7.383 0.573 7.420 1.00 94.00 104 LEU A O 1
ATOM 822 N N . ASP A 1 105 ? -7.040 -0.747 5.631 1.00 91.38 105 ASP A N 1
ATOM 823 C CA . ASP A 1 105 ? -8.155 -1.663 5.896 1.00 91.38 105 ASP A CA 1
ATOM 824 C C . ASP A 1 105 ? -8.034 -2.312 7.283 1.00 91.38 105 ASP A C 1
ATOM 826 O O . ASP A 1 105 ? -8.970 -2.283 8.089 1.00 91.38 105 ASP A O 1
ATOM 830 N N . ARG A 1 106 ? -6.838 -2.812 7.630 1.00 91.25 106 ARG A N 1
ATOM 831 C CA . ARG A 1 106 ? -6.554 -3.383 8.962 1.00 91.25 106 ARG A CA 1
ATOM 832 C C . ARG A 1 106 ? -6.629 -2.345 10.080 1.00 91.25 106 ARG A C 1
ATOM 834 O O . ARG A 1 106 ? -6.978 -2.663 11.218 1.00 91.25 106 ARG A O 1
ATOM 841 N N . TRP A 1 107 ? -6.236 -1.105 9.809 1.00 92.44 107 TRP A N 1
ATOM 842 C CA . TRP A 1 107 ? -6.330 -0.014 10.774 1.00 92.44 107 TRP A CA 1
ATOM 843 C C . TRP A 1 107 ? -7.784 0.402 11.016 1.00 92.44 107 TRP A C 1
ATOM 845 O O . TRP A 1 107 ? -8.168 0.569 12.172 1.00 92.44 107 TRP A O 1
ATOM 855 N N . ALA A 1 108 ? -8.592 0.500 9.960 1.00 89.25 108 ALA A N 1
ATOM 856 C CA . ALA A 1 108 ? -10.005 0.849 10.032 1.00 89.25 108 ALA A CA 1
ATOM 857 C C . ALA A 1 108 ? -10.830 -0.226 10.754 1.00 89.25 108 ALA A C 1
ATOM 859 O O . ALA A 1 108 ? -11.641 0.110 11.616 1.00 89.25 108 ALA A O 1
ATOM 860 N N . ALA A 1 109 ? -10.581 -1.511 10.472 1.00 88.75 109 ALA A N 1
ATOM 861 C CA . ALA A 1 109 ? -11.257 -2.627 11.138 1.00 88.75 109 ALA A CA 1
ATOM 862 C C . ALA A 1 109 ? -11.097 -2.582 12.670 1.00 88.75 109 ALA A C 1
ATOM 864 O O . ALA A 1 109 ? -12.075 -2.729 13.395 1.00 88.75 109 ALA A O 1
ATOM 865 N N . ARG A 1 110 ? -9.891 -2.264 13.165 1.00 86.50 110 ARG A N 1
ATOM 866 C CA . ARG A 1 110 ? -9.590 -2.130 14.606 1.00 86.50 110 ARG A CA 1
ATOM 867 C C . ARG A 1 110 ? -10.274 -0.956 15.309 1.00 86.50 110 ARG A C 1
ATOM 869 O O . ARG A 1 110 ? -10.158 -0.850 16.520 1.00 86.50 110 ARG A O 1
ATOM 876 N N . ARG A 1 111 ? -10.873 -0.022 14.567 1.00 82.25 111 ARG A N 1
ATOM 877 C CA . ARG A 1 111 ? -11.612 1.119 15.138 1.00 82.25 111 ARG A CA 1
ATOM 878 C C . ARG A 1 111 ? -13.124 0.929 15.076 1.00 82.25 111 ARG A C 1
ATOM 880 O O . ARG A 1 111 ? -13.844 1.745 15.639 1.00 82.25 111 ARG A O 1
ATOM 887 N N . ARG A 1 112 ? -13.591 -0.074 14.326 1.00 72.06 112 ARG A N 1
ATOM 888 C CA . ARG A 1 112 ? -15.010 -0.434 14.210 1.00 72.06 112 ARG A CA 1
ATOM 889 C C . ARG A 1 112 ? -15.420 -1.517 15.207 1.00 72.06 112 ARG A C 1
ATOM 891 O O . ARG A 1 112 ? -16.600 -1.584 15.529 1.00 72.06 112 ARG A O 1
ATOM 898 N N . GLY A 1 113 ? -14.476 -2.359 15.628 1.00 50.06 113 GLY A N 1
ATOM 899 C CA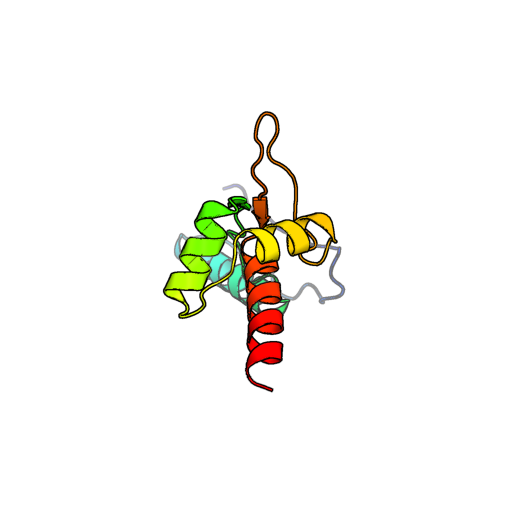 . GLY A 1 113 ? -14.622 -3.278 16.762 1.00 50.06 113 GLY A CA 1
ATOM 900 C C . GLY A 1 113 ? -14.064 -2.656 18.027 1.00 50.06 113 GLY A C 1
ATOM 901 O O . GLY A 1 113 ? -14.641 -2.935 19.094 1.00 50.06 113 GLY A O 1
#

Sequence (113 aa):
MPTIIVIDDSIDLPVKQILKINSANDLLRLQRAINAYLHARGADKPNDRYISSVEARQIARASGYEIPTTTLVNAYKRGNIATARKIAGSNRWESLESAFLQWLDRWAARRRG

Foldseek 3Di:
DDFDFDDDPVDPPPCPDGQGDPDPVSVVVVVVVVCVVCVVVVVNPPPQDKDKLVVLQVVCVVVVHHDDSVRSVVCLVVCVQVQKDDDPPDPIIIGGPVSSVVSSVVVVVVVVD

Solvent-accessible surface area (backbone atoms only — not comparable to full-atom values): 7001 Å² total; per-residue (Å²): 130,91,79,78,81,88,80,74,86,91,48,99,58,79,91,81,73,88,75,78,74,85,47,74,68,41,51,53,50,48,52,51,51,52,51,52,50,30,44,74,69,70,55,69,52,97,74,67,44,77,36,43,60,66,54,52,48,51,54,34,44,76,71,76,38,89,72,55,68,66,58,56,52,48,34,41,77,71,51,67,27,79,62,44,44,70,44,86,101,52,97,47,40,31,25,34,47,63,45,48,50,60,38,47,54,57,54,52,52,68,72,76,108

Secondary structure (DSSP, 8-state):
---------S--S---------SHHHHHHHHHHHHHHHHHTT---TT--EEEHHHHHHHHHHTT----HHHHHHHHHTTSSTT-EEPTTSS-EEEEHHHHHHHHHHHHHHHH-

Radius of gyration: 20.06 Å; Cα contacts (8 Å, |Δi|>4): 84; chains: 1; bounding box: 32×43×56 Å

Mean predicted aligned error: 13.85 Å

Nearest PDB structures (foldseek):
  3e3r-assembly2_A-2  TM=4.449E-01  e=3.548E-01  Homo sapiens
  3l09-assembly2_C  TM=4.952E-01  e=8.885E-01  Jannaschia sp. CCS1
  4ejo-assembly2_B-3  TM=3.781E-01  e=3.088E+00  Eggerthella lenta DSM 2243
  2von-assembly1_A  TM=4.291E-01  e=6.783E+00  Homo sapiens